Protein AF-A0A9X8YQZ7-F1 (afdb_monomer_lite)

Organism: Serratia marcescens (NCBI:txid615)

Structure (mmCIF, N/CA/C/O backbone):
data_AF-A0A9X8YQZ7-F1
#
_entry.id   AF-A0A9X8YQZ7-F1
#
loop_
_atom_site.group_PDB
_atom_site.id
_atom_site.type_symbol
_atom_site.label_atom_id
_atom_site.label_alt_id
_atom_site.label_comp_id
_atom_site.label_asym_id
_atom_site.label_entity_id
_atom_site.label_seq_id
_atom_site.pdbx_PDB_ins_code
_atom_site.Cartn_x
_atom_site.Cartn_y
_atom_site.Cartn_z
_atom_site.occupancy
_atom_site.B_iso_or_equiv
_atom_site.auth_seq_id
_atom_site.auth_comp_id
_atom_site.auth_asym_id
_atom_site.auth_atom_id
_atom_site.pdbx_PDB_model_num
ATOM 1 N N . PRO A 1 1 ? 5.297 -8.258 -12.386 1.00 79.06 1 PRO A N 1
ATOM 2 C CA . PRO A 1 1 ? 5.321 -8.526 -10.926 1.00 79.06 1 PRO A CA 1
ATOM 3 C C . PRO A 1 1 ? 4.719 -7.336 -10.177 1.00 79.06 1 PRO A C 1
ATOM 5 O O . PRO A 1 1 ? 4.931 -6.212 -10.613 1.00 79.06 1 PRO A O 1
ATOM 8 N N . THR A 1 2 ? 3.960 -7.563 -9.107 1.00 88.12 2 THR A N 1
ATOM 9 C CA . THR A 1 2 ? 3.474 -6.490 -8.219 1.00 88.12 2 THR A CA 1
ATOM 10 C C . THR A 1 2 ? 4.532 -6.169 -7.162 1.00 88.12 2 THR A C 1
ATOM 12 O O . THR A 1 2 ? 5.122 -7.101 -6.615 1.00 88.12 2 THR A O 1
ATOM 15 N N . HIS A 1 3 ? 4.762 -4.885 -6.857 1.00 97.00 3 HIS A N 1
ATOM 16 C CA . HIS A 1 3 ? 5.805 -4.435 -5.919 1.00 97.00 3 HIS A CA 1
ATOM 17 C C . HIS A 1 3 ? 5.207 -3.804 -4.638 1.00 97.00 3 HIS A C 1
ATOM 19 O O . HIS A 1 3 ? 5.207 -2.579 -4.504 1.00 97.00 3 HIS A O 1
ATOM 25 N N . PRO A 1 4 ? 4.656 -4.597 -3.694 1.00 97.50 4 PRO A N 1
ATOM 26 C CA . PRO A 1 4 ? 4.194 -4.069 -2.408 1.00 97.50 4 PRO A CA 1
ATOM 27 C C . PRO A 1 4 ? 5.370 -3.506 -1.596 1.00 97.50 4 PRO A C 1
ATOM 29 O O . PRO A 1 4 ? 6.462 -4.071 -1.625 1.00 97.50 4 PRO A O 1
ATOM 32 N N . ASN A 1 5 ? 5.151 -2.403 -0.875 1.00 98.12 5 ASN A N 1
ATOM 33 C CA . ASN A 1 5 ? 6.231 -1.663 -0.217 1.00 98.12 5 ASN A CA 1
ATOM 34 C C . ASN A 1 5 ? 5.989 -1.413 1.274 1.00 98.12 5 ASN A C 1
ATOM 36 O O . ASN A 1 5 ? 6.795 -1.820 2.105 1.00 98.12 5 ASN A O 1
ATOM 40 N N . SER A 1 6 ? 4.904 -0.725 1.628 1.00 98.19 6 SER A N 1
ATOM 41 C CA . SER A 1 6 ? 4.621 -0.355 3.020 1.00 98.19 6 SER A CA 1
ATOM 42 C C . SER A 1 6 ? 3.206 -0.727 3.423 1.00 98.19 6 SER A C 1
ATOM 44 O O . SER A 1 6 ? 2.316 -0.832 2.580 1.00 98.19 6 SER A O 1
ATOM 46 N N . LEU A 1 7 ? 3.022 -0.901 4.731 1.00 98.50 7 LEU A N 1
ATOM 47 C CA . LEU A 1 7 ? 1.763 -1.280 5.356 1.00 98.50 7 LEU A CA 1
ATOM 48 C C . LEU A 1 7 ? 1.367 -0.231 6.393 1.00 98.50 7 LEU A C 1
ATOM 50 O O . LEU A 1 7 ? 2.210 0.236 7.158 1.00 98.50 7 LEU A O 1
ATOM 54 N N . ALA A 1 8 ? 0.082 0.097 6.440 1.00 98.62 8 ALA A N 1
ATOM 55 C CA . ALA A 1 8 ? -0.518 0.883 7.509 1.00 98.62 8 ALA A CA 1
ATOM 56 C C . ALA A 1 8 ? -1.862 0.267 7.902 1.00 98.62 8 ALA A C 1
ATOM 58 O O . ALA A 1 8 ? -2.614 -0.186 7.042 1.00 98.62 8 ALA A O 1
ATOM 59 N N . LEU A 1 9 ? -2.165 0.255 9.196 1.00 98.50 9 LEU A N 1
ATOM 60 C CA . LEU A 1 9 ? -3.406 -0.299 9.728 1.00 98.50 9 LEU A CA 1
ATOM 61 C C . LEU A 1 9 ? -4.293 0.837 10.242 1.00 98.50 9 LEU A C 1
ATOM 63 O O . LEU A 1 9 ? -3.791 1.792 10.839 1.00 98.50 9 LEU A O 1
ATOM 67 N N . SER A 1 10 ? -5.602 0.754 10.006 1.00 98.25 10 SER A N 1
ATOM 68 C CA . SER A 1 10 ? -6.558 1.679 10.613 1.00 98.25 10 SER A CA 1
ATOM 69 C C . SER A 1 10 ? -6.568 1.539 12.144 1.00 98.25 10 SER A C 1
ATOM 71 O O . SER A 1 10 ? -6.252 0.464 12.659 1.00 98.25 10 SER A O 1
ATOM 73 N N . PRO A 1 11 ? -6.958 2.589 12.895 1.00 98.31 11 PRO A N 1
ATOM 74 C CA . PRO A 1 11 ? -6.973 2.540 14.360 1.00 98.31 11 PRO A CA 1
ATOM 75 C C . PRO A 1 11 ? -7.839 1.420 14.951 1.00 98.31 11 PRO A C 1
ATOM 77 O O . PRO A 1 11 ? -7.529 0.901 16.017 1.00 98.31 11 PRO A O 1
ATOM 80 N N . ASP A 1 12 ? -8.914 1.043 14.257 1.00 97.44 12 ASP A N 1
ATOM 81 C CA . ASP A 1 12 ? -9.811 -0.051 14.641 1.00 97.44 12 ASP A CA 1
ATOM 82 C C . ASP A 1 12 ? -9.298 -1.445 14.234 1.00 97.44 12 ASP A C 1
ATOM 84 O O . ASP A 1 12 ? -9.946 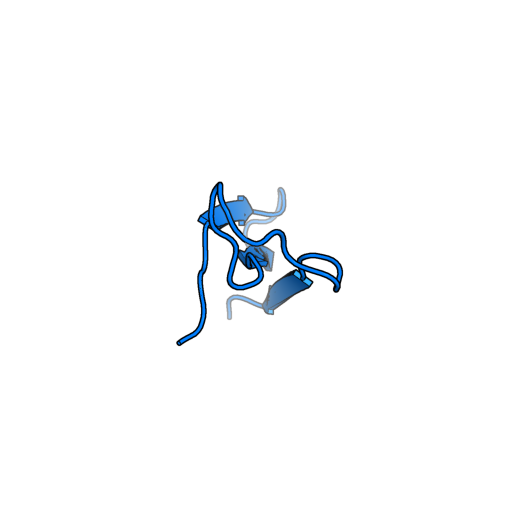-2.446 14.524 1.00 97.44 12 ASP A O 1
ATOM 88 N N . GLY A 1 13 ? -8.157 -1.531 13.544 1.00 97.94 13 GLY A N 1
ATOM 89 C CA . GLY A 1 13 ? -7.565 -2.788 13.094 1.00 97.94 13 GLY A CA 1
ATOM 90 C C . GLY A 1 13 ? -8.280 -3.473 11.926 1.00 97.94 13 GLY A C 1
ATOM 91 O O . GLY A 1 13 ? -7.824 -4.523 11.486 1.00 97.94 13 GLY A O 1
ATOM 92 N N . GLN A 1 14 ? -9.368 -2.908 11.396 1.00 98.25 14 GLN A N 1
ATOM 93 C CA . GLN A 1 14 ? -10.213 -3.585 10.401 1.00 98.25 14 GLN A CA 1
ATOM 94 C C . GLN A 1 14 ? -9.781 -3.336 8.953 1.00 98.25 14 GLN A C 1
ATOM 96 O O . GLN A 1 14 ? -10.256 -4.005 8.034 1.00 98.25 14 GLN A O 1
ATOM 101 N N . THR A 1 15 ? -8.906 -2.360 8.709 1.00 98.56 15 THR A N 1
ATOM 102 C CA . THR A 1 15 ? -8.468 -1.997 7.359 1.00 98.56 15 THR A CA 1
ATOM 103 C C . THR A 1 15 ? -6.951 -1.941 7.262 1.00 98.56 15 THR A C 1
ATOM 105 O O . THR A 1 15 ? -6.305 -1.136 7.931 1.00 98.56 15 THR A O 1
ATOM 108 N N . LEU A 1 16 ? -6.393 -2.751 6.362 1.00 98.50 16 LEU A N 1
ATOM 109 C CA . LEU A 1 16 ? -4.996 -2.686 5.951 1.00 98.50 16 LEU A CA 1
ATOM 110 C C . LEU A 1 16 ? -4.866 -1.852 4.673 1.00 98.50 16 LEU A C 1
ATOM 112 O O . LEU A 1 16 ? -5.519 -2.128 3.666 1.00 98.50 16 LEU A O 1
ATOM 116 N N . TYR A 1 17 ? -3.986 -0.859 4.706 1.00 98.56 17 TYR A N 1
ATOM 117 C CA . TYR A 1 17 ? -3.559 -0.082 3.550 1.00 98.56 17 TYR A CA 1
ATOM 118 C C . TYR A 1 17 ? -2.175 -0.552 3.110 1.00 98.56 17 TYR A C 1
ATOM 120 O O . TYR A 1 17 ? -1.255 -0.635 3.925 1.00 98.56 17 TYR A O 1
ATOM 128 N N . VAL A 1 18 ? -2.02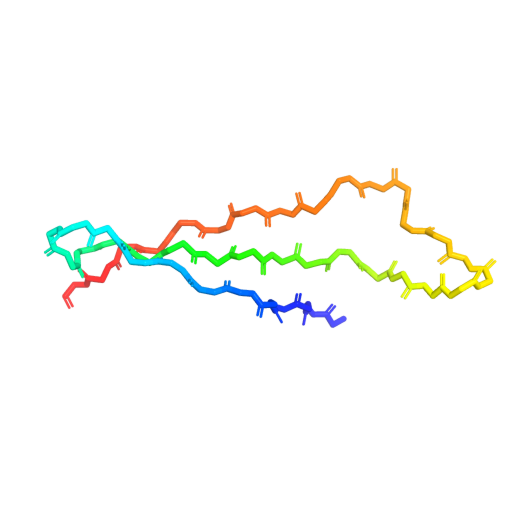8 -0.842 1.819 1.00 98.56 18 VAL A N 1
ATOM 129 C CA . VAL A 1 18 ? -0.773 -1.297 1.211 1.00 98.56 18 VAL A CA 1
ATOM 130 C C . VAL A 1 18 ? -0.370 -0.317 0.123 1.00 98.56 18 VAL A C 1
ATOM 132 O O . VAL A 1 18 ? -1.129 -0.127 -0.826 1.00 98.56 18 VAL A O 1
ATOM 135 N N . SER A 1 19 ? 0.816 0.284 0.225 1.00 98.50 19 SER A N 1
ATOM 136 C CA . SER A 1 19 ? 1.390 1.027 -0.901 1.00 98.50 19 SER A CA 1
ATOM 137 C C . SER A 1 19 ? 2.072 0.064 -1.871 1.00 98.50 19 SER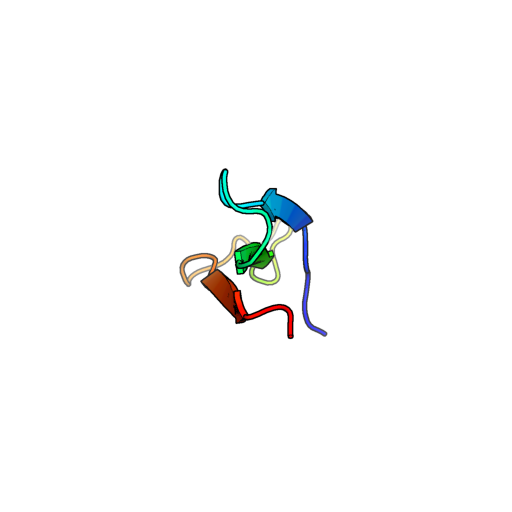 A C 1
ATOM 139 O O . SER A 1 19 ? 2.833 -0.818 -1.459 1.00 98.50 19 SER A O 1
ATOM 141 N N . VAL A 1 20 ? 1.795 0.222 -3.163 1.00 98.25 20 VAL A N 1
ATOM 142 C CA . VAL A 1 20 ? 2.344 -0.614 -4.235 1.00 98.25 20 VAL A CA 1
ATOM 143 C C . VAL A 1 20 ? 3.068 0.275 -5.226 1.00 98.25 20 VAL A C 1
ATOM 145 O O . VAL A 1 20 ? 2.484 1.198 -5.790 1.00 98.25 20 VAL A O 1
ATOM 148 N N . LYS A 1 21 ? 4.353 -0.012 -5.426 1.00 98.19 21 LYS A N 1
ATOM 149 C CA . LYS A 1 21 ? 5.197 0.757 -6.330 1.00 98.19 21 LYS A CA 1
ATOM 150 C C . LYS A 1 21 ? 5.055 0.292 -7.768 1.00 98.19 21 LYS A C 1
ATOM 152 O O . LYS A 1 21 ? 4.949 -0.907 -8.036 1.00 98.19 21 LYS A O 1
ATOM 157 N N . GLN A 1 22 ? 5.124 1.234 -8.697 1.00 97.88 22 GLN A N 1
ATOM 158 C CA . GLN A 1 22 ? 5.349 0.904 -10.097 1.00 97.88 22 GLN A CA 1
ATOM 159 C C . GLN A 1 22 ? 6.774 0.379 -10.302 1.00 97.88 22 GLN A C 1
ATOM 161 O O . GLN A 1 22 ? 7.690 0.657 -9.522 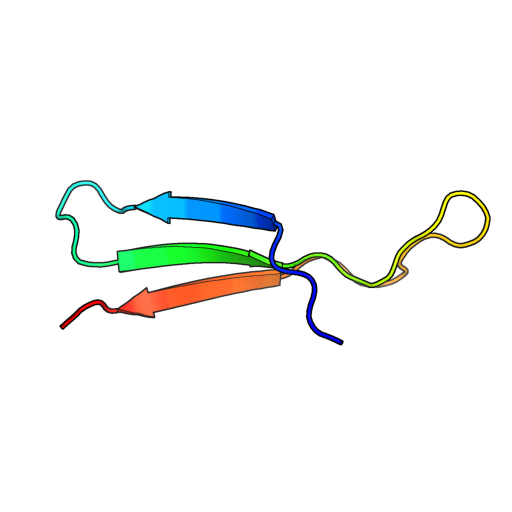1.00 97.88 22 GLN A O 1
ATOM 166 N N . ALA A 1 23 ? 6.976 -0.382 -11.376 1.00 96.69 23 ALA A N 1
ATOM 167 C CA . ALA A 1 23 ? 8.319 -0.778 -11.775 1.00 96.69 23 ALA A CA 1
ATOM 168 C C . ALA A 1 23 ? 9.143 0.479 -12.112 1.00 96.69 23 ALA A C 1
ATOM 170 O O . ALA A 1 23 ? 8.777 1.243 -13.004 1.00 96.69 23 ALA A O 1
ATOM 171 N N . SER A 1 24 ? 10.244 0.681 -11.390 1.00 96.50 24 SER A N 1
ATOM 172 C CA . SER A 1 24 ? 11.121 1.844 -11.531 1.00 96.50 24 SER A CA 1
ATOM 173 C C . SER A 1 24 ? 12.571 1.445 -11.253 1.00 96.50 24 SER A C 1
ATOM 175 O O . SER A 1 24 ? 12.834 0.637 -10.357 1.00 96.50 24 SER A O 1
ATOM 177 N N . SER A 1 25 ? 13.509 2.000 -12.018 1.00 96.94 25 SER A N 1
ATOM 178 C CA . SER A 1 25 ? 14.955 1.898 -11.790 1.00 96.94 25 SER A CA 1
ATOM 179 C C . SER A 1 25 ? 15.604 3.284 -11.859 1.00 96.94 25 SER A C 1
ATOM 181 O O . SER A 1 25 ? 14.939 4.276 -12.147 1.00 96.94 25 SER A O 1
ATOM 183 N N . ARG A 1 26 ? 16.915 3.372 -11.598 1.00 97.00 26 ARG A N 1
ATOM 184 C CA . ARG A 1 26 ? 17.650 4.648 -11.692 1.00 97.00 26 ARG A CA 1
ATOM 185 C C . ARG A 1 26 ? 17.762 5.159 -13.130 1.00 97.00 26 ARG A C 1
ATOM 187 O O . ARG A 1 26 ? 17.857 6.358 -13.343 1.00 97.00 26 ARG A O 1
ATOM 194 N N . GLU A 1 27 ? 17.781 4.250 -14.099 1.00 98.00 27 GLU A N 1
ATOM 195 C CA . GLU A 1 27 ? 17.910 4.547 -15.527 1.00 98.00 27 GLU A CA 1
ATOM 196 C C . GLU A 1 27 ? 16.550 4.781 -16.194 1.00 98.00 27 GLU A C 1
ATOM 198 O O . GLU A 1 27 ? 16.478 5.419 -17.243 1.00 98.00 27 GLU A O 1
ATOM 203 N N . LYS A 1 28 ? 15.472 4.242 -15.611 1.00 97.06 28 LYS A N 1
ATOM 204 C CA . LYS A 1 28 ? 14.114 4.370 -16.134 1.00 97.06 28 LYS A CA 1
ATOM 205 C C . LYS A 1 28 ? 13.106 4.505 -15.000 1.00 97.06 28 LYS A C 1
ATOM 207 O O . LYS A 1 28 ? 12.733 3.520 -14.361 1.00 97.06 28 LYS A O 1
ATOM 212 N N . GLU A 1 29 ? 12.628 5.727 -14.815 1.00 97.19 29 GLU A N 1
ATOM 213 C CA . GLU A 1 29 ? 11.603 6.039 -13.826 1.00 97.19 29 GLU A CA 1
ATOM 214 C C . GLU A 1 29 ? 10.219 5.519 -14.234 1.00 97.19 29 GLU A C 1
ATOM 216 O O . GLU A 1 29 ? 9.901 5.345 -15.418 1.00 97.19 29 GLU A O 1
ATOM 221 N N . ALA A 1 30 ? 9.381 5.288 -13.225 1.00 97.12 30 ALA A N 1
ATOM 222 C CA . ALA A 1 30 ? 7.969 5.017 -13.425 1.00 97.12 30 ALA A CA 1
ATOM 223 C C . ALA A 1 30 ? 7.262 6.237 -14.028 1.00 97.12 30 ALA A C 1
ATOM 225 O O . ALA A 1 30 ? 7.450 7.369 -13.593 1.00 97.12 30 ALA A O 1
ATOM 226 N N . THR A 1 31 ? 6.406 5.991 -15.016 1.00 97.50 31 THR A N 1
ATOM 227 C CA . THR A 1 31 ? 5.627 7.040 -15.693 1.00 97.50 31 THR A CA 1
ATOM 228 C C . THR A 1 31 ? 4.203 7.172 -15.159 1.00 97.50 31 THR A C 1
ATOM 230 O O . THR A 1 31 ? 3.503 8.122 -15.501 1.00 97.50 31 THR A O 1
ATOM 233 N N . ALA A 1 32 ? 3.766 6.215 -14.342 1.00 97.12 32 ALA A N 1
ATOM 234 C CA . ALA A 1 32 ? 2.464 6.191 -13.694 1.00 97.12 32 ALA A CA 1
ATOM 235 C C . ALA A 1 32 ? 2.636 6.352 -12.174 1.00 97.12 32 ALA A C 1
ATOM 237 O O . ALA A 1 32 ? 3.693 5.996 -11.645 1.00 97.12 32 ALA A O 1
ATOM 238 N N . PRO A 1 33 ? 1.622 6.878 -11.468 1.00 98.00 33 PRO A N 1
ATOM 239 C CA . PRO A 1 33 ? 1.657 6.952 -10.015 1.00 98.00 33 PRO A CA 1
ATOM 240 C C . PRO A 1 33 ? 1.663 5.559 -9.367 1.00 98.00 33 PRO A C 1
ATOM 242 O O . PRO A 1 33 ? 1.171 4.578 -9.929 1.00 98.00 33 PRO A O 1
ATOM 245 N N . ASP A 1 34 ? 2.215 5.497 -8.156 1.00 98.00 34 ASP A N 1
ATOM 246 C CA . ASP A 1 34 ? 2.067 4.353 -7.257 1.00 98.00 34 ASP A CA 1
ATOM 247 C C . ASP A 1 34 ? 0.602 4.221 -6.804 1.00 98.00 34 ASP A C 1
ATOM 249 O O . ASP A 1 34 ? -0.136 5.207 -6.728 1.00 98.00 34 ASP A O 1
ATOM 253 N N . ASP A 1 35 ? 0.203 3.004 -6.444 1.00 98.06 3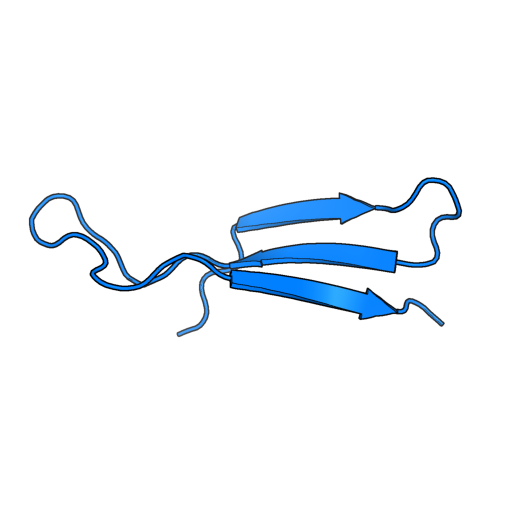5 ASP A N 1
ATOM 254 C CA . ASP A 1 35 ? -1.150 2.706 -5.985 1.00 98.06 35 ASP A CA 1
ATOM 255 C C . ASP A 1 35 ? -1.204 2.524 -4.463 1.00 98.06 35 ASP A C 1
ATOM 257 O O . ASP A 1 35 ? -0.229 2.128 -3.814 1.00 98.06 35 ASP A O 1
ATOM 261 N N . VAL A 1 36 ? -2.389 2.747 -3.889 1.00 98.12 36 VAL A N 1
ATOM 262 C CA . VAL A 1 36 ? -2.712 2.324 -2.522 1.00 98.12 36 VAL A CA 1
ATOM 263 C C . VAL A 1 36 ? -3.888 1.363 -2.565 1.00 98.12 36 VAL A C 1
ATOM 265 O O . VAL A 1 36 ? -4.986 1.713 -2.993 1.00 98.12 36 VAL A O 1
ATOM 268 N N . ILE A 1 37 ? -3.664 0.147 -2.080 1.00 98.00 37 ILE A N 1
ATOM 269 C CA . ILE A 1 37 ? -4.689 -0.887 -1.980 1.00 98.00 37 ILE A CA 1
ATOM 270 C C . ILE A 1 37 ? -5.276 -0.860 -0.574 1.00 98.00 37 ILE A C 1
ATOM 272 O O . ILE A 1 37 ?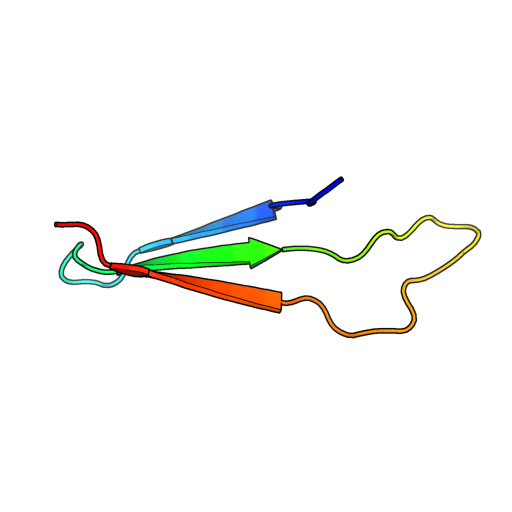 -4.545 -0.884 0.416 1.00 98.00 37 ILE A O 1
ATOM 276 N N . ARG A 1 38 ? -6.607 -0.854 -0.491 1.00 98.25 38 ARG A N 1
ATOM 277 C CA . ARG A 1 38 ? -7.358 -0.983 0.758 1.00 98.25 38 ARG A CA 1
ATOM 278 C C . ARG A 1 38 ? -7.911 -2.401 0.886 1.00 98.25 38 ARG A C 1
ATOM 280 O O . ARG A 1 38 ? -8.710 -2.825 0.055 1.00 98.25 38 ARG A O 1
ATOM 287 N N . VAL A 1 39 ? -7.537 -3.101 1.952 1.00 98.12 39 VAL A N 1
ATOM 288 C CA . VAL A 1 39 ? -7.991 -4.462 2.262 1.00 98.12 39 VAL A CA 1
ATOM 289 C C . VAL A 1 39 ? -8.790 -4.440 3.561 1.00 98.12 39 VAL A C 1
ATOM 291 O O . VAL A 1 39 ? -8.282 -4.018 4.597 1.00 98.12 39 VAL A O 1
ATOM 294 N N . ALA A 1 40 ? -10.040 -4.898 3.509 1.00 97.81 40 ALA A N 1
ATOM 295 C CA . ALA A 1 40 ? -10.840 -5.133 4.707 1.00 97.81 40 ALA A CA 1
ATOM 296 C C . ALA A 1 40 ? -10.442 -6.478 5.332 1.00 97.81 40 ALA A C 1
ATOM 298 O O . ALA A 1 40 ? -10.516 -7.514 4.665 1.00 97.81 40 ALA A O 1
ATOM 299 N N . LEU A 1 41 ? -10.016 -6.449 6.591 1.00 95.44 41 LEU A N 1
ATOM 300 C CA . LEU A 1 41 ? -9.676 -7.624 7.384 1.00 95.44 41 LEU A CA 1
ATOM 301 C C . LEU A 1 41 ? -10.965 -8.100 8.069 1.00 95.44 41 LEU A C 1
ATOM 303 O O . LEU A 1 41 ? -11.597 -7.329 8.787 1.00 95.44 41 LEU A O 1
ATOM 307 N N . LYS A 1 42 ? -11.403 -9.320 7.749 1.00 84.44 42 LYS A N 1
ATOM 308 C CA . LYS A 1 42 ? -12.579 -9.959 8.354 1.00 84.44 42 LYS A CA 1
ATOM 309 C C . LYS A 1 42 ? -12.185 -10.742 9.594 1.00 84.44 42 LYS A C 1
ATOM 311 O O . LYS A 1 42 ? -11.084 -11.336 9.554 1.00 84.44 42 LYS A O 1
#

Foldseek 3Di:
DWAWDDWDADPVRQKIKIWIDDDQDPVGGDPDDIDIDIDGDD

InterPro domains:
  IPR015943 WD40/YVTN repeat-like-containing domain superfamily [G3DSA:2.130.10.10] (1-41)

Secondary structure (DSSP, 8-state):
--EEEEEEE-TTS-EEEEEEEPP--SSS--SSPPEEEEEE--

pLDDT: mean 96.81, std 3.78, range [79.06, 98.62]

Radius of gyration: 12.82 Å; chains: 1; bounding box: 30×17×31 Å

Sequence (42 aa):
PTHPNSLALSPDGQTLYVSVKQASSREKEATAPDDVIRVALK